Protein AF-A0A968MMG7-F1 (afdb_monomer_lite)

Structure (mmCIF, N/CA/C/O backbone):
data_AF-A0A968MMG7-F1
#
_entry.id   AF-A0A968MMG7-F1
#
loop_
_atom_site.group_PDB
_atom_site.id
_atom_site.type_symbol
_atom_site.label_atom_id
_atom_site.label_alt_id
_atom_site.label_comp_id
_atom_site.label_asym_id
_atom_site.label_entity_id
_atom_site.label_seq_id
_atom_site.pdbx_PDB_ins_code
_atom_site.Cartn_x
_atom_site.Cartn_y
_atom_site.Cartn_z
_atom_site.occupancy
_atom_site.B_iso_or_equiv
_atom_site.auth_seq_id
_atom_site.auth_comp_id
_atom_site.auth_asym_id
_atom_site.auth_atom_id
_atom_site.pdbx_PDB_model_num
ATOM 1 N N . MET A 1 1 ? -7.875 17.267 -58.855 1.00 44.41 1 MET A N 1
ATOM 2 C CA . MET A 1 1 ? -7.042 17.313 -57.634 1.00 44.41 1 MET A CA 1
ATOM 3 C C . MET A 1 1 ? -6.735 15.883 -57.225 1.00 44.41 1 MET A C 1
ATOM 5 O O . MET A 1 1 ? -7.630 15.192 -56.756 1.00 44.41 1 MET A O 1
ATOM 9 N N . SER A 1 2 ? -5.525 15.406 -57.528 1.00 48.69 2 SER A N 1
ATOM 10 C CA . SER A 1 2 ? -5.083 14.056 -57.161 1.00 48.69 2 SER A CA 1
ATOM 11 C C . SER A 1 2 ? -4.707 14.053 -55.681 1.00 48.69 2 SER A C 1
ATOM 13 O O . SER A 1 2 ? -3.804 14.780 -55.283 1.00 48.69 2 SER A O 1
ATOM 15 N N . TRP A 1 3 ? -5.419 13.270 -54.873 1.00 55.28 3 TRP A N 1
ATOM 16 C CA . TRP A 1 3 ? -5.132 13.070 -53.447 1.00 55.28 3 TRP A CA 1
ATOM 17 C C . TRP A 1 3 ? -4.006 12.058 -53.198 1.00 55.28 3 TRP A C 1
ATOM 19 O O . TRP A 1 3 ? -3.661 11.786 -52.051 1.00 55.28 3 TRP A O 1
ATOM 29 N N . MET A 1 4 ? -3.430 11.483 -54.256 1.00 55.94 4 MET A N 1
ATOM 30 C CA . MET A 1 4 ? -2.290 10.590 -54.121 1.00 55.94 4 MET A CA 1
ATOM 31 C C . MET A 1 4 ? -1.023 11.436 -54.087 1.00 55.94 4 MET A C 1
ATOM 33 O O . MET A 1 4 ? -0.525 11.874 -55.124 1.00 55.94 4 MET A O 1
ATOM 37 N N . GLY A 1 5 ? -0.526 11.688 -52.874 1.00 68.56 5 GLY A N 1
ATOM 38 C CA . GLY A 1 5 ? 0.864 12.083 -52.677 1.00 68.56 5 GLY A CA 1
ATOM 39 C C . GLY A 1 5 ? 1.826 11.054 -53.297 1.00 68.56 5 GLY A C 1
ATOM 40 O O . GLY A 1 5 ? 1.388 9.986 -53.737 1.00 68.56 5 GLY A O 1
ATOM 41 N N . PRO A 1 6 ? 3.131 11.363 -53.358 1.00 78.38 6 PRO A N 1
ATOM 42 C CA . PRO A 1 6 ? 4.126 10.436 -53.891 1.00 78.38 6 PRO A CA 1
ATOM 43 C C . PRO A 1 6 ? 3.987 9.063 -53.224 1.00 78.38 6 PRO A C 1
ATOM 45 O O . PRO A 1 6 ? 3.779 8.974 -52.012 1.00 78.38 6 PRO A O 1
ATOM 48 N N . THR A 1 7 ? 4.067 7.995 -54.023 1.00 80.00 7 THR A N 1
ATOM 49 C CA . THR A 1 7 ? 4.029 6.622 -53.510 1.00 80.00 7 THR A CA 1
ATOM 50 C C . THR A 1 7 ? 5.137 6.460 -52.474 1.00 80.00 7 THR A C 1
ATOM 52 O O . THR A 1 7 ? 6.298 6.692 -52.826 1.00 80.00 7 THR A O 1
ATOM 55 N N . PRO A 1 8 ? 4.806 6.098 -51.221 1.00 79.50 8 PRO A N 1
ATOM 56 C CA . PRO A 1 8 ? 5.801 6.013 -50.170 1.00 79.50 8 PRO A CA 1
ATOM 57 C C . PRO A 1 8 ? 6.814 4.932 -50.522 1.00 79.50 8 PRO A C 1
ATOM 59 O O . PRO A 1 8 ? 6.481 3.901 -51.116 1.00 79.50 8 PRO A O 1
ATOM 62 N N . SER A 1 9 ? 8.066 5.183 -50.171 1.00 88.19 9 SER A N 1
ATOM 63 C CA . SER A 1 9 ? 9.132 4.206 -50.351 1.00 88.19 9 SER A CA 1
ATOM 64 C C . SER A 1 9 ? 8.869 2.957 -49.499 1.00 88.19 9 SER A C 1
ATOM 66 O O . SER A 1 9 ? 8.194 3.014 -48.470 1.00 88.19 9 SER A O 1
ATOM 68 N N . LEU A 1 10 ? 9.443 1.817 -49.894 1.00 85.00 10 LEU A N 1
ATOM 69 C CA . LEU A 1 10 ? 9.350 0.564 -49.126 1.00 85.00 10 LEU A CA 1
ATOM 70 C C . LEU A 1 10 ? 9.770 0.743 -47.655 1.00 85.00 10 LEU A C 1
ATOM 72 O O . LEU A 1 10 ? 9.131 0.198 -46.760 1.00 85.00 10 LEU A O 1
ATOM 76 N N . VAL A 1 11 ? 10.786 1.573 -47.404 1.00 87.94 11 VAL A N 1
ATOM 77 C CA . VAL A 1 11 ? 11.291 1.888 -46.057 1.00 87.94 11 VAL A CA 1
ATOM 78 C C . VAL A 1 11 ? 10.270 2.685 -45.237 1.00 87.94 11 VAL A C 1
ATOM 80 O O . VAL A 1 11 ? 10.120 2.466 -44.035 1.00 87.94 11 VAL A O 1
ATOM 83 N N . GLU A 1 12 ? 9.543 3.612 -45.862 1.00 85.44 12 GLU A N 1
ATOM 84 C CA . GLU A 1 12 ? 8.481 4.372 -45.192 1.00 85.44 12 GLU A CA 1
ATOM 85 C C . GLU A 1 12 ? 7.274 3.491 -44.880 1.00 85.44 12 GLU A C 1
ATOM 87 O O . GLU A 1 12 ? 6.728 3.574 -43.780 1.00 85.44 12 GLU A O 1
ATOM 92 N N . MET A 1 13 ? 6.901 2.600 -45.803 1.00 85.50 13 MET A N 1
ATOM 93 C CA . MET A 1 13 ? 5.832 1.630 -45.571 1.00 85.50 13 MET A CA 1
ATOM 94 C C . MET A 1 13 ? 6.162 0.692 -44.402 1.00 85.50 13 MET A C 1
ATOM 96 O O . MET A 1 13 ? 5.312 0.474 -43.540 1.00 85.50 13 MET A O 1
ATOM 100 N N . GLU A 1 14 ? 7.394 0.182 -44.320 1.00 89.00 14 GLU A N 1
ATOM 101 C CA . GLU A 1 14 ? 7.841 -0.678 -43.216 1.00 89.00 14 GLU A CA 1
ATOM 102 C C . GLU A 1 14 ? 7.761 0.045 -41.863 1.00 89.00 14 GLU A C 1
ATOM 104 O O . GLU A 1 14 ? 7.202 -0.480 -40.895 1.00 89.00 14 GLU A O 1
ATOM 109 N N . ARG A 1 15 ? 8.218 1.303 -41.808 1.00 89.25 15 ARG A N 1
ATOM 110 C CA . ARG A 1 15 ? 8.092 2.146 -40.608 1.00 89.25 15 ARG A CA 1
ATOM 111 C C . A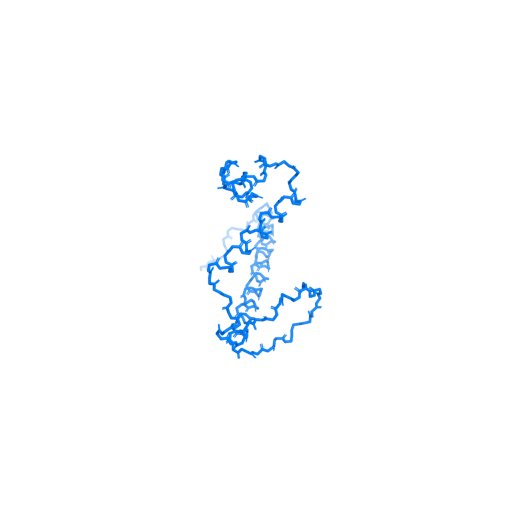RG A 1 15 ? 6.638 2.373 -40.207 1.00 89.25 15 ARG A C 1
ATOM 113 O O . ARG A 1 15 ? 6.320 2.335 -39.019 1.00 89.25 15 ARG A O 1
ATOM 120 N N . TRP A 1 16 ? 5.744 2.603 -41.166 1.00 89.44 16 TRP A N 1
ATOM 121 C CA . TRP A 1 16 ? 4.319 2.786 -40.879 1.00 89.44 16 TRP A CA 1
ATOM 122 C C . TRP A 1 16 ? 3.672 1.515 -40.336 1.00 89.44 16 TRP A C 1
ATOM 124 O O . TRP A 1 16 ? 2.863 1.598 -39.413 1.00 89.44 16 TRP A O 1
ATOM 134 N N . VAL A 1 17 ? 4.041 0.341 -40.852 1.00 89.94 17 VAL A N 1
ATOM 135 C CA . VAL A 1 17 ? 3.538 -0.945 -40.345 1.00 89.94 17 VAL A CA 1
ATOM 136 C C . VAL A 1 17 ? 3.945 -1.154 -38.885 1.00 89.94 17 VAL A C 1
ATOM 138 O O . VAL A 1 17 ? 3.091 -1.499 -38.064 1.00 89.94 17 VAL A O 1
ATOM 141 N N . LEU A 1 18 ? 5.207 -0.877 -38.541 1.00 90.88 18 LEU A N 1
ATOM 142 C CA . LEU A 1 18 ? 5.695 -0.961 -37.160 1.00 90.88 18 LEU A CA 1
ATOM 143 C C . LEU A 1 18 ? 4.958 0.021 -36.238 1.00 90.88 18 LEU A C 1
ATOM 145 O O . LEU A 1 18 ? 4.425 -0.383 -35.205 1.00 90.88 18 LEU A O 1
ATOM 149 N N . LEU A 1 19 ? 4.819 1.282 -36.658 1.00 90.62 19 LEU A N 1
ATOM 150 C CA . LEU A 1 19 ? 4.105 2.304 -35.890 1.00 90.62 19 LEU A CA 1
ATOM 151 C C . LEU A 1 19 ? 2.633 1.925 -35.652 1.00 90.62 19 LEU A C 1
ATOM 153 O O . LEU A 1 19 ? 2.088 2.131 -34.568 1.00 90.62 19 LEU A O 1
ATOM 157 N N . VAL A 1 20 ? 1.963 1.349 -36.653 1.00 89.81 20 VAL A N 1
ATOM 158 C CA . VAL A 1 20 ? 0.573 0.886 -36.521 1.00 89.81 20 VAL A CA 1
ATOM 159 C C . VAL A 1 20 ? 0.469 -0.284 -35.541 1.00 89.81 20 VAL A C 1
ATOM 161 O O . VAL A 1 20 ? -0.503 -0.344 -34.782 1.00 89.81 20 VAL A O 1
ATOM 164 N N . ALA A 1 21 ? 1.442 -1.197 -35.523 1.00 87.88 21 ALA A N 1
ATOM 165 C CA . ALA A 1 21 ? 1.481 -2.294 -34.559 1.00 87.88 21 ALA A CA 1
ATOM 166 C C . ALA A 1 21 ? 1.645 -1.774 -33.120 1.00 87.88 21 ALA A C 1
ATOM 168 O O . ALA A 1 21 ? 0.867 -2.152 -32.240 1.00 87.88 21 ALA A O 1
ATOM 169 N N . GLU A 1 22 ? 2.567 -0.836 -32.900 1.00 89.00 22 GLU A N 1
ATOM 170 C CA . GLU A 1 22 ? 2.773 -0.181 -31.602 1.00 89.00 22 GLU A CA 1
ATOM 171 C C . GLU A 1 22 ? 1.525 0.582 -31.141 1.00 89.00 22 GLU A C 1
ATOM 173 O O . GLU A 1 22 ? 1.069 0.435 -30.004 1.00 89.00 22 GLU A O 1
ATOM 178 N N . LEU A 1 23 ? 0.899 1.350 -32.038 1.00 87.81 23 LEU A N 1
ATOM 179 C CA . LEU A 1 23 ? -0.333 2.077 -31.732 1.00 87.81 23 LEU A CA 1
ATOM 180 C C . LEU A 1 23 ? -1.487 1.136 -31.380 1.00 87.81 23 LEU A C 1
ATOM 182 O O . LEU A 1 23 ? -2.273 1.446 -30.480 1.00 87.81 23 LEU A O 1
ATOM 186 N N . LYS A 1 24 ? -1.605 -0.011 -32.057 1.00 87.19 24 LYS A N 1
ATOM 187 C CA . LYS A 1 24 ? -2.605 -1.034 -31.718 1.00 87.19 24 LYS A CA 1
ATOM 188 C C . LYS A 1 24 ? -2.355 -1.617 -30.330 1.00 87.19 24 LYS A C 1
ATOM 190 O O . LYS A 1 24 ? -3.307 -1.705 -29.557 1.00 87.19 24 LYS A O 1
ATOM 195 N N . ALA A 1 25 ? -1.107 -1.938 -29.990 1.00 83.69 25 ALA A N 1
ATOM 196 C CA . ALA A 1 25 ? -0.749 -2.429 -28.660 1.00 83.69 25 ALA A CA 1
ATOM 197 C C . ALA A 1 25 ? -1.080 -1.396 -27.568 1.00 83.69 25 ALA A C 1
ATOM 199 O O . ALA A 1 25 ? -1.778 -1.706 -26.601 1.00 83.69 25 ALA A O 1
ATOM 200 N N . CYS A 1 26 ? -0.696 -0.132 -27.765 1.00 83.75 26 CYS A N 1
ATOM 201 C CA . CYS A 1 26 ? -1.008 0.960 -26.840 1.00 83.75 26 CYS A CA 1
ATOM 202 C C . CYS A 1 26 ? -2.520 1.168 -26.652 1.00 83.75 26 CYS A C 1
ATOM 204 O O . CYS A 1 26 ? -2.990 1.361 -25.529 1.00 83.75 26 CYS A O 1
ATOM 206 N N . ARG A 1 27 ? -3.305 1.113 -27.737 1.00 85.94 27 ARG A N 1
ATOM 207 C CA . ARG A 1 27 ? -4.773 1.225 -27.671 1.00 85.94 27 ARG A CA 1
ATOM 208 C C . ARG A 1 27 ? -5.401 0.048 -26.938 1.00 85.94 27 ARG A C 1
ATOM 210 O O . ARG A 1 27 ? -6.320 0.260 -26.152 1.00 85.94 27 ARG A O 1
ATOM 217 N N . TYR A 1 28 ? -4.900 -1.162 -27.168 1.00 86.88 28 TYR A N 1
ATOM 218 C CA . TYR A 1 28 ? -5.366 -2.358 -26.478 1.00 86.88 28 TYR A CA 1
ATOM 219 C C . TYR A 1 28 ? -5.128 -2.262 -24.965 1.00 86.88 28 TYR A C 1
ATOM 221 O O . TYR A 1 28 ? -6.070 -2.417 -24.189 1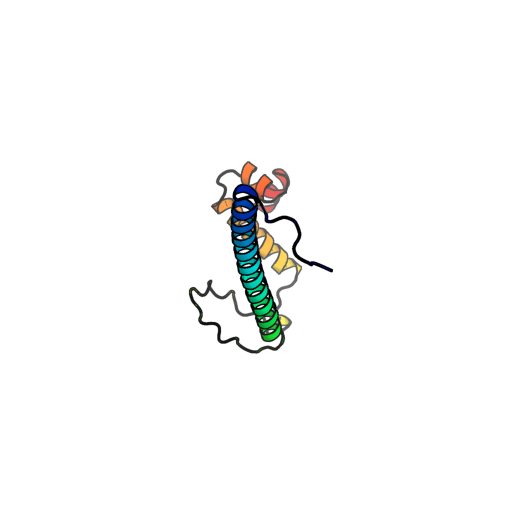.00 86.88 28 TYR A O 1
ATOM 229 N N . HIS A 1 29 ? -3.916 -1.896 -24.540 1.00 79.06 29 HIS A N 1
ATOM 230 C CA . HIS A 1 29 ? -3.613 -1.697 -23.120 1.00 79.06 29 HIS A CA 1
ATOM 231 C C . HIS A 1 29 ? -4.454 -0.582 -22.497 1.00 79.06 29 HIS A C 1
ATOM 233 O O . HIS A 1 29 ? -5.011 -0.764 -21.415 1.00 79.06 29 HIS A O 1
ATOM 239 N N . ARG A 1 30 ? -4.623 0.552 -23.190 1.00 84.62 30 ARG A N 1
ATOM 240 C CA . ARG A 1 30 ? -5.502 1.630 -22.716 1.00 84.62 30 ARG A CA 1
ATOM 241 C C . ARG A 1 30 ? -6.937 1.141 -22.523 1.00 84.62 30 ARG A C 1
ATOM 243 O O . ARG A 1 30 ? -7.529 1.410 -21.486 1.00 84.62 30 ARG A O 1
ATOM 250 N N . HIS A 1 31 ? -7.462 0.369 -23.471 1.00 85.75 31 HIS A N 1
ATOM 251 C CA . HIS A 1 31 ? -8.801 -0.198 -23.363 1.00 85.75 31 HIS A CA 1
ATOM 252 C C . HIS A 1 31 ? -8.945 -1.127 -22.148 1.00 85.75 31 HIS A C 1
ATOM 254 O O . HIS A 1 31 ? -9.928 -1.025 -21.417 1.00 85.75 31 HIS A O 1
ATOM 260 N N . GLN A 1 32 ? -7.952 -1.980 -21.878 1.00 85.00 32 GLN A N 1
ATOM 261 C CA . GLN A 1 32 ? -7.936 -2.823 -20.676 1.00 85.00 32 GLN A CA 1
ATOM 262 C C . GLN A 1 32 ? -7.913 -1.991 -19.384 1.00 85.00 32 GLN A C 1
ATOM 264 O O . GLN A 1 32 ? -8.666 -2.276 -18.450 1.00 85.00 32 GLN A O 1
ATOM 269 N N . HIS A 1 33 ? -7.101 -0.930 -19.336 1.00 81.69 33 HIS A N 1
ATOM 270 C CA . HIS A 1 33 ? -7.066 -0.009 -18.199 1.00 81.69 33 HIS A CA 1
ATOM 271 C C . HIS A 1 33 ? -8.409 0.700 -17.983 1.00 81.69 33 HIS A C 1
ATOM 273 O O . HIS A 1 33 ? -8.875 0.789 -16.846 1.00 81.69 33 HIS A O 1
ATOM 279 N N . ASP A 1 34 ? -9.067 1.150 -19.052 1.00 84.88 34 ASP A N 1
ATOM 280 C CA . ASP A 1 34 ? -10.370 1.816 -18.973 1.00 84.88 34 ASP A CA 1
ATOM 281 C C . ASP A 1 34 ? -11.472 0.867 -18.480 1.00 84.88 34 ASP A C 1
ATOM 283 O O . ASP A 1 34 ? -12.318 1.259 -17.665 1.00 84.88 34 ASP A O 1
ATOM 287 N N . GLN A 1 35 ? -11.443 -0.398 -18.913 1.00 84.94 35 GLN A N 1
ATOM 288 C CA . GLN A 1 35 ? -12.345 -1.437 -18.414 1.00 84.94 35 GLN A CA 1
ATOM 289 C C . GLN A 1 35 ? -12.132 -1.688 -16.917 1.00 84.94 35 GLN A C 1
ATOM 291 O O . GLN A 1 35 ? -13.099 -1.659 -16.151 1.00 84.94 35 GLN A O 1
ATOM 296 N N . ALA A 1 36 ? -10.881 -1.853 -16.478 1.00 78.12 36 ALA A N 1
ATOM 297 C CA . ALA A 1 36 ? -10.546 -2.045 -15.067 1.00 78.12 36 ALA A CA 1
ATOM 298 C C . ALA A 1 36 ? -10.956 -0.834 -14.210 1.00 78.12 36 ALA A C 1
ATOM 300 O O . ALA A 1 36 ? -11.594 -0.988 -13.168 1.00 78.12 36 ALA A O 1
ATOM 301 N N . ALA A 1 37 ? -10.681 0.387 -14.674 1.00 78.19 37 ALA A N 1
ATOM 302 C CA . ALA A 1 37 ? -11.075 1.616 -13.986 1.00 78.19 37 ALA A CA 1
ATOM 303 C C . ALA A 1 37 ? -12.601 1.772 -13.892 1.00 78.19 37 ALA A C 1
ATOM 305 O O . ALA A 1 37 ? -13.120 2.302 -12.905 1.00 78.19 37 ALA A O 1
ATOM 306 N N . THR A 1 38 ? -13.335 1.326 -14.912 1.00 84.00 38 THR A N 1
ATOM 307 C CA . THR A 1 38 ? -14.804 1.321 -14.908 1.00 84.00 38 THR A CA 1
ATOM 308 C C . THR A 1 38 ? -15.349 0.273 -13.941 1.00 84.00 38 THR A C 1
ATOM 310 O O . THR A 1 38 ? -16.255 0.578 -13.164 1.00 84.00 38 THR A O 1
ATOM 313 N N . ALA A 1 39 ? -14.773 -0.931 -13.931 1.00 80.38 39 ALA A N 1
ATOM 314 C CA . ALA A 1 39 ? -15.130 -1.989 -12.991 1.00 80.38 39 ALA A CA 1
ATOM 315 C C . ALA A 1 39 ? -14.896 -1.552 -11.537 1.00 80.38 39 ALA A C 1
ATOM 317 O O . ALA A 1 39 ? -15.796 -1.683 -10.712 1.00 80.38 39 ALA A O 1
ATOM 318 N N . LEU A 1 40 ? -13.752 -0.927 -11.239 1.00 80.25 40 LEU A N 1
ATOM 319 C CA . LEU A 1 40 ? -13.445 -0.389 -9.910 1.00 80.25 40 LEU A CA 1
ATOM 320 C C . LEU A 1 40 ? -14.420 0.712 -9.482 1.00 80.25 40 LEU A C 1
ATOM 322 O O . LEU A 1 40 ? -14.870 0.722 -8.338 1.00 80.25 40 LEU A O 1
ATOM 326 N N . ARG A 1 41 ? -14.798 1.623 -10.390 1.00 79.06 41 ARG A N 1
ATOM 327 C CA . ARG A 1 41 ? -15.811 2.656 -10.104 1.00 79.06 41 ARG A CA 1
ATOM 328 C C . ARG A 1 41 ? -17.175 2.046 -9.783 1.00 79.06 41 ARG A C 1
ATOM 330 O O . ARG A 1 41 ? -17.811 2.468 -8.820 1.00 79.06 41 ARG A O 1
ATOM 337 N N . ARG A 1 42 ? -17.606 1.036 -10.546 1.00 75.88 42 ARG A N 1
ATOM 338 C CA . ARG A 1 42 ? -18.859 0.305 -10.288 1.00 75.88 42 ARG A CA 1
ATOM 339 C C . ARG A 1 42 ? -18.809 -0.446 -8.961 1.00 75.88 42 ARG A C 1
ATOM 341 O O . ARG A 1 42 ? -19.743 -0.331 -8.175 1.00 75.88 42 ARG A O 1
ATOM 348 N N . ALA A 1 43 ? -17.705 -1.139 -8.689 1.00 72.94 43 ALA A N 1
ATOM 349 C CA . ALA A 1 43 ? -17.516 -1.880 -7.451 1.00 72.94 43 ALA A CA 1
ATOM 350 C C . ALA A 1 43 ? -17.549 -0.953 -6.229 1.00 72.94 43 ALA A C 1
ATOM 352 O O . ALA A 1 43 ? -18.291 -1.182 -5.278 1.00 72.94 43 ALA A O 1
ATOM 353 N N . ARG A 1 44 ? -16.825 0.170 -6.301 1.00 74.38 44 ARG A N 1
ATOM 354 C CA . ARG A 1 44 ? -16.872 1.220 -5.281 1.00 74.38 44 ARG A CA 1
ATOM 355 C C . ARG A 1 44 ? -18.306 1.681 -5.034 1.00 74.38 44 ARG A C 1
ATOM 357 O O . ARG A 1 44 ? -18.714 1.785 -3.885 1.00 74.38 44 ARG A O 1
ATOM 364 N N . MET A 1 45 ? -19.076 1.944 -6.089 1.00 73.25 45 MET A N 1
ATOM 365 C CA . MET A 1 45 ? -20.440 2.446 -5.928 1.00 73.25 45 MET A CA 1
ATOM 366 C C . MET A 1 45 ? -21.404 1.427 -5.328 1.00 73.25 45 MET A C 1
ATOM 368 O O . MET A 1 45 ? -22.220 1.809 -4.495 1.00 73.25 45 MET A O 1
ATOM 372 N N . ALA A 1 46 ? -21.278 0.149 -5.678 1.00 68.94 46 ALA A N 1
ATOM 373 C CA . ALA A 1 46 ? -22.092 -0.903 -5.078 1.00 68.94 46 ALA A CA 1
ATOM 374 C C . ALA A 1 46 ? -21.788 -1.097 -3.583 1.00 68.94 46 ALA A C 1
ATOM 376 O O . ALA A 1 46 ? -22.724 -1.212 -2.793 1.00 68.94 46 ALA A O 1
ATOM 377 N N . LEU A 1 47 ? -20.513 -1.009 -3.181 1.00 71.38 47 LEU A N 1
ATOM 378 C CA . LEU A 1 47 ? -20.115 -1.039 -1.768 1.00 71.38 47 LEU A CA 1
ATOM 379 C C . LEU A 1 47 ? -20.740 0.114 -0.967 1.00 71.38 47 LEU A C 1
ATOM 381 O O . LEU A 1 47 ? -21.253 -0.112 0.124 1.00 71.38 47 LEU A O 1
ATOM 385 N N . PHE A 1 48 ? -20.766 1.336 -1.516 1.00 70.88 48 PHE A N 1
ATOM 386 C CA . PHE A 1 48 ? -21.423 2.481 -0.863 1.00 70.88 48 PHE A CA 1
ATOM 387 C C . PHE A 1 48 ? -22.954 2.367 -0.811 1.00 70.88 48 PHE A C 1
ATOM 389 O O . PHE A 1 48 ? -23.578 2.987 0.043 1.00 70.88 48 PHE A O 1
ATOM 396 N N . GLN A 1 49 ? -23.562 1.595 -1.712 1.00 73.38 49 GLN A N 1
ATOM 397 C CA . GLN A 1 49 ? -25.012 1.375 -1.768 1.00 73.38 49 GLN A CA 1
ATOM 398 C C . GLN A 1 49 ? -25.464 0.116 -1.006 1.00 73.38 49 GLN A C 1
ATOM 400 O O . GLN A 1 49 ? -26.644 -0.222 -1.060 1.00 73.38 49 GLN A O 1
ATOM 405 N N . GLY A 1 50 ? -24.552 -0.590 -0.324 1.00 57.41 50 GLY A N 1
ATOM 406 C CA . GLY A 1 50 ? -24.866 -1.812 0.423 1.00 57.41 50 GLY A CA 1
ATOM 407 C C . GLY A 1 50 ? -25.267 -3.005 -0.454 1.00 57.41 50 GLY A C 1
ATOM 408 O O . GLY A 1 50 ? -25.914 -3.925 0.037 1.00 57.41 50 GLY A O 1
ATOM 409 N N . LYS A 1 51 ? -24.919 -2.997 -1.748 1.00 58.28 51 LYS A N 1
ATOM 410 C CA . LYS A 1 51 ? -25.182 -4.118 -2.660 1.00 58.28 51 LYS A CA 1
ATOM 411 C C . LYS A 1 51 ? -23.961 -5.029 -2.721 1.00 58.28 51 LYS A C 1
ATOM 413 O O . LYS A 1 51 ? -22.877 -4.578 -3.093 1.00 58.28 51 LYS A O 1
ATOM 418 N N . GLU A 1 52 ? -24.147 -6.304 -2.390 1.00 53.72 52 GLU A N 1
ATOM 419 C CA . GLU A 1 52 ? -23.135 -7.333 -2.632 1.00 53.72 52 GLU A CA 1
ATOM 420 C C . GLU A 1 52 ? -22.873 -7.430 -4.141 1.00 53.72 52 GLU A C 1
ATOM 422 O O . GLU A 1 52 ? -23.796 -7.517 -4.951 1.00 53.72 52 GLU A O 1
ATOM 427 N N . LEU A 1 53 ? -21.605 -7.328 -4.536 1.00 55.41 53 LEU A N 1
ATOM 428 C CA . LEU A 1 53 ? -21.201 -7.541 -5.920 1.00 55.41 53 L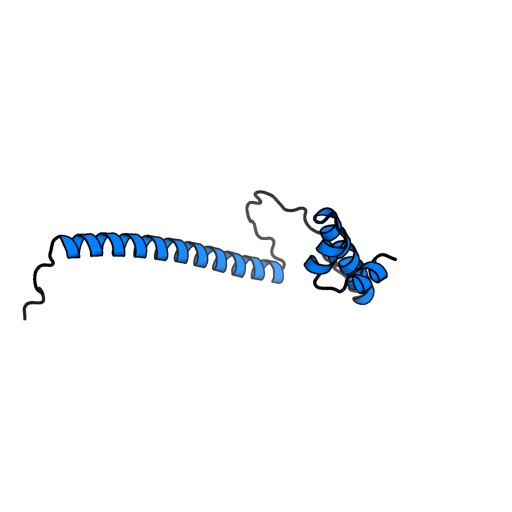EU A CA 1
ATOM 429 C C . LEU A 1 53 ? -20.933 -9.031 -6.116 1.00 55.41 53 LEU A C 1
ATOM 431 O O . LEU A 1 53 ? -20.024 -9.565 -5.479 1.00 55.41 53 LEU A O 1
ATOM 435 N N . ASP A 1 54 ? -21.640 -9.656 -7.056 1.00 54.66 54 ASP A N 1
ATOM 436 C CA . ASP A 1 54 ? -21.302 -10.971 -7.613 1.00 54.66 54 ASP A CA 1
ATOM 437 C C . ASP A 1 54 ? -20.005 -10.881 -8.438 1.00 54.66 54 ASP A C 1
ATOM 439 O O . ASP A 1 54 ? -20.002 -10.922 -9.670 1.00 54.66 54 ASP A O 1
ATOM 443 N N . VAL A 1 55 ? -18.866 -10.696 -7.768 1.00 55.78 55 VAL A N 1
ATOM 444 C CA . VAL A 1 55 ? -17.550 -10.880 -8.387 1.00 55.78 55 VAL A CA 1
ATOM 445 C C . VAL A 1 55 ? -17.111 -12.319 -8.112 1.00 55.78 55 VAL A C 1
ATOM 447 O O . 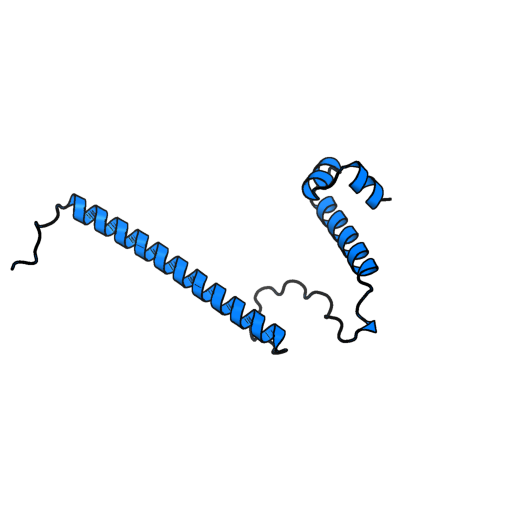VAL A 1 55 ? -16.983 -12.687 -6.938 1.00 55.78 55 VAL A O 1
ATOM 450 N N . PRO A 1 56 ? -16.836 -13.143 -9.145 1.00 46.94 56 PRO A N 1
ATOM 451 C CA . PRO A 1 56 ? -16.309 -14.486 -8.943 1.00 46.94 56 PRO A CA 1
ATOM 452 C C . PRO A 1 56 ? -14.985 -14.372 -8.189 1.00 46.94 56 PRO A C 1
ATOM 454 O O . PRO A 1 56 ? -14.004 -13.792 -8.657 1.00 46.94 56 PRO A O 1
ATOM 457 N N . THR A 1 57 ? -15.003 -14.851 -6.951 1.00 52.31 57 THR A N 1
ATOM 458 C CA . THR A 1 57 ? -13.971 -14.583 -5.957 1.00 52.31 57 THR A CA 1
ATOM 459 C C . THR A 1 57 ? -12.803 -15.549 -6.152 1.00 52.31 57 THR A C 1
ATOM 461 O O . THR A 1 57 ? -12.647 -16.517 -5.411 1.00 52.31 57 THR A O 1
ATOM 464 N N . HIS A 1 58 ? -11.961 -15.317 -7.158 1.00 51.38 58 HIS A N 1
ATOM 465 C CA . HIS A 1 58 ? -10.657 -15.975 -7.204 1.00 51.38 58 HIS A CA 1
ATOM 466 C C . HIS A 1 58 ? -9.750 -15.337 -6.148 1.00 51.38 58 HIS A C 1
ATOM 468 O O . HIS A 1 58 ? -9.235 -14.240 -6.334 1.00 51.38 58 HIS A O 1
ATOM 474 N N . GLY A 1 59 ? -9.596 -16.031 -5.018 1.00 48.84 59 GLY A N 1
ATOM 475 C CA . GLY A 1 59 ? -8.668 -15.650 -3.955 1.00 48.84 59 GLY A CA 1
ATOM 476 C C . GLY A 1 59 ? -9.184 -14.504 -3.093 1.00 48.84 59 GLY A C 1
ATOM 477 O O . GLY A 1 59 ? -8.643 -13.402 -3.121 1.00 48.84 59 GLY A O 1
ATOM 478 N N . ARG A 1 60 ? -10.228 -14.765 -2.296 1.00 47.81 60 ARG A N 1
ATOM 479 C CA . ARG A 1 60 ? -10.659 -13.854 -1.228 1.00 47.81 60 ARG A CA 1
ATOM 480 C C . ARG A 1 60 ? -9.467 -13.641 -0.290 1.00 47.81 60 ARG A C 1
ATOM 482 O O . ARG A 1 60 ? -9.130 -14.537 0.481 1.00 47.81 60 ARG A O 1
ATOM 489 N N . ALA A 1 61 ? -8.827 -12.473 -0.352 1.00 54.59 61 ALA A N 1
ATOM 490 C CA . ALA A 1 61 ? -7.985 -12.014 0.748 1.00 54.59 61 ALA A CA 1
ATOM 491 C C . ALA A 1 61 ? -8.827 -12.116 2.033 1.00 54.59 61 ALA A C 1
ATOM 493 O O . ALA A 1 61 ? -10.025 -11.814 1.957 1.00 54.59 61 ALA A O 1
ATOM 494 N N . PRO A 1 62 ? -8.270 -12.595 3.164 1.00 56.16 62 PRO A N 1
ATOM 495 C CA . PRO A 1 62 ? -9.044 -12.835 4.377 1.00 56.16 62 PRO A CA 1
ATOM 496 C C . PRO A 1 62 ? -9.866 -11.585 4.665 1.00 56.16 62 PRO A C 1
ATOM 498 O O . PRO A 1 62 ? -9.308 -10.499 4.829 1.00 56.16 62 PRO A O 1
ATOM 501 N N . SER A 1 63 ? -11.194 -11.729 4.595 1.00 59.84 63 SER A N 1
ATOM 502 C CA . SER A 1 63 ? -12.103 -10.615 4.813 1.00 59.84 63 SER A CA 1
ATOM 503 C C . SER A 1 63 ? -11.743 -10.031 6.164 1.00 59.84 63 SER A C 1
ATOM 505 O O . SER A 1 63 ? -11.747 -10.761 7.160 1.00 59.84 63 SER A O 1
ATOM 507 N N . GLY A 1 64 ? -11.381 -8.748 6.176 1.00 57.41 64 GLY A N 1
ATOM 508 C CA . GLY A 1 64 ? -11.138 -8.034 7.416 1.00 57.41 64 GLY A CA 1
ATOM 509 C C . GLY A 1 64 ? -12.323 -8.206 8.372 1.00 57.41 64 GLY A C 1
ATOM 510 O O . GLY A 1 64 ? -13.416 -8.590 7.938 1.00 57.41 64 GLY A O 1
ATOM 511 N N . PRO A 1 65 ? -12.113 -7.956 9.673 1.00 61.06 65 PRO A N 1
ATOM 512 C CA . PRO A 1 65 ? -13.193 -8.025 10.645 1.00 61.06 65 PRO A CA 1
ATOM 513 C C . PRO A 1 65 ? -14.410 -7.229 10.141 1.00 61.06 65 PRO A C 1
ATOM 515 O O . PRO A 1 65 ? -14.226 -6.204 9.473 1.00 61.06 65 PRO A O 1
ATOM 518 N N . PRO A 1 66 ? -15.637 -7.717 10.401 1.00 65.94 66 PRO A N 1
ATOM 519 C CA . PRO A 1 66 ? -16.851 -7.063 9.930 1.00 65.94 66 PRO A CA 1
ATOM 520 C C . PRO A 1 66 ? -16.850 -5.594 10.353 1.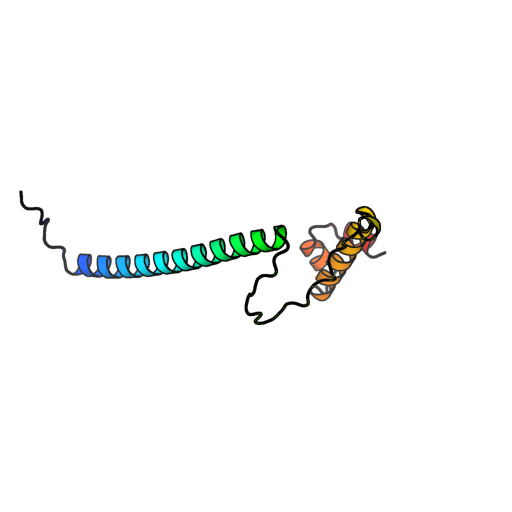00 65.94 66 PRO A C 1
ATOM 522 O O . PRO A 1 66 ? -16.435 -5.257 11.464 1.00 65.94 66 PRO A O 1
ATOM 525 N N . LEU A 1 67 ? -17.280 -4.720 9.440 1.00 61.03 67 LEU A N 1
ATOM 526 C CA . LEU A 1 67 ? -17.371 -3.293 9.725 1.00 61.03 67 LEU A CA 1
ATOM 527 C C . LEU A 1 67 ? -18.366 -3.073 10.877 1.00 61.03 67 LEU A C 1
ATOM 529 O O . LEU A 1 67 ? -19.432 -3.693 10.862 1.00 61.03 67 LEU A O 1
ATOM 533 N N . PRO A 1 68 ? -18.045 -2.205 11.853 1.00 66.44 68 PRO A N 1
ATOM 534 C CA . PRO A 1 68 ? -18.961 -1.892 12.939 1.00 66.44 68 PRO A CA 1
ATOM 535 C C . PRO A 1 68 ? -20.254 -1.294 12.376 1.00 66.44 68 PRO A C 1
ATOM 537 O O . PRO A 1 68 ? -20.232 -0.412 11.515 1.00 66.44 68 PRO A O 1
ATOM 540 N N . THR A 1 69 ? -21.383 -1.801 12.860 1.00 66.38 69 THR A N 1
ATOM 541 C CA . THR A 1 69 ? -22.736 -1.393 12.451 1.00 66.38 69 THR A CA 1
ATOM 542 C C . THR A 1 69 ? -23.353 -0.384 13.415 1.00 66.38 69 THR A C 1
ATOM 544 O O . THR A 1 69 ? -24.363 0.242 13.089 1.00 66.38 69 THR A O 1
ATOM 547 N N . ARG A 1 70 ? -22.739 -0.202 14.591 1.00 62.75 70 ARG A N 1
ATOM 548 C CA . ARG A 1 70 ? -23.190 0.711 15.648 1.00 62.75 70 ARG A CA 1
ATOM 549 C C . ARG A 1 70 ? -22.069 1.644 16.092 1.00 62.75 70 ARG A C 1
ATOM 551 O O . ARG A 1 70 ? -20.900 1.276 16.046 1.00 62.75 70 ARG A O 1
ATOM 558 N N . ILE A 1 71 ? -22.416 2.847 16.548 1.00 63.12 71 ILE A N 1
ATOM 559 C CA . ILE A 1 71 ? -21.433 3.859 16.977 1.00 63.12 71 ILE A CA 1
ATOM 560 C C . ILE A 1 71 ? -20.658 3.372 18.209 1.00 63.12 71 ILE A C 1
ATOM 562 O O . ILE A 1 71 ? -19.471 3.648 18.330 1.00 63.12 71 ILE A O 1
ATOM 566 N N . GLU A 1 72 ? -21.290 2.588 19.080 1.00 70.44 72 GLU A N 1
ATOM 567 C CA . GLU A 1 72 ? -20.656 2.001 20.265 1.00 70.44 72 GLU A CA 1
ATOM 568 C C . GLU A 1 72 ? -19.645 0.893 19.915 1.00 70.44 72 GLU A C 1
ATOM 570 O O . GLU A 1 72 ? -18.770 0.578 20.718 1.00 70.44 72 GLU A O 1
ATOM 575 N N . GLU A 1 73 ? -19.744 0.312 18.712 1.00 64.31 73 GLU A N 1
ATOM 576 C CA . GLU A 1 73 ? -18.777 -0.651 18.161 1.00 64.31 73 GLU A CA 1
ATOM 577 C C . GLU A 1 73 ? -17.585 0.056 17.494 1.00 64.31 73 GLU A C 1
ATOM 579 O O . GLU A 1 73 ? -16.551 -0.567 17.236 1.00 64.31 73 GLU A O 1
ATOM 584 N N . VAL A 1 74 ? -17.714 1.358 17.208 1.00 65.88 74 VAL A N 1
ATOM 585 C CA . VAL A 1 74 ? -16.628 2.173 16.669 1.00 65.88 74 VAL A CA 1
ATOM 586 C C . VAL A 1 74 ? -15.682 2.504 17.812 1.00 65.88 74 VAL A C 1
ATOM 588 O O . VAL A 1 74 ? -15.958 3.338 18.673 1.00 65.88 74 VAL A O 1
ATOM 591 N N . GLU A 1 75 ? -14.537 1.829 17.808 1.00 69.19 75 GLU A N 1
ATOM 592 C CA . GLU A 1 75 ? -13.441 2.139 18.712 1.00 69.19 75 GLU A CA 1
ATOM 593 C C . GLU A 1 75 ? -13.110 3.639 18.669 1.00 69.19 75 GLU A C 1
ATOM 595 O O . GLU A 1 75 ? -13.123 4.266 17.604 1.00 69.19 75 GLU A O 1
ATOM 600 N N . SER A 1 76 ? -12.781 4.216 19.829 1.00 80.69 76 SER A N 1
ATOM 601 C CA . SER A 1 76 ? -12.346 5.608 19.885 1.00 80.69 76 SER A CA 1
ATOM 602 C C . SER A 1 76 ? -11.200 5.827 18.888 1.00 80.69 76 SER A C 1
ATOM 604 O O . SER A 1 76 ? -10.272 5.020 18.792 1.00 80.69 76 SER A O 1
ATOM 606 N N . LEU A 1 77 ? -11.232 6.932 18.135 1.00 73.56 77 LEU A N 1
ATOM 607 C CA . LEU A 1 77 ? -10.205 7.214 17.120 1.00 73.56 77 LEU A CA 1
ATOM 608 C C . LEU A 1 77 ? -8.783 7.161 17.699 1.00 73.56 77 LEU A C 1
ATOM 610 O O . LEU A 1 77 ? -7.833 6.803 17.003 1.00 73.56 77 LEU A O 1
ATOM 614 N N . ARG A 1 78 ? -8.637 7.497 18.985 1.00 78.94 78 ARG A N 1
ATOM 615 C CA . ARG A 1 78 ? -7.372 7.429 19.715 1.00 78.94 78 ARG A CA 1
ATOM 616 C C . ARG A 1 78 ? -6.876 5.992 19.868 1.00 78.94 78 ARG A C 1
ATOM 618 O O . ARG A 1 78 ? -5.694 5.729 19.627 1.00 78.94 78 ARG A O 1
ATOM 625 N N . ASP A 1 79 ? -7.755 5.079 20.251 1.00 82.88 79 ASP A N 1
ATOM 626 C CA . ASP A 1 79 ? -7.388 3.689 20.510 1.00 82.88 79 ASP A CA 1
ATOM 627 C C . ASP A 1 79 ? -7.196 2.933 19.188 1.00 82.88 79 ASP A C 1
ATOM 629 O O . ASP A 1 79 ? -6.174 2.264 19.011 1.00 82.88 79 ASP A O 1
ATOM 633 N N . ALA A 1 80 ? -8.061 3.183 18.197 1.00 81.25 80 ALA A N 1
ATOM 634 C CA . ALA A 1 80 ? -7.936 2.634 16.847 1.00 81.25 80 ALA A CA 1
ATOM 635 C C . ALA A 1 80 ? -6.610 3.048 16.193 1.00 81.25 80 ALA A C 1
ATOM 637 O O . ALA A 1 80 ? -5.881 2.216 15.647 1.00 81.25 80 ALA A O 1
ATOM 638 N N . ARG A 1 81 ? -6.241 4.331 16.319 1.00 84.06 81 ARG A N 1
ATOM 639 C CA . ARG A 1 81 ? -4.937 4.835 15.873 1.00 84.06 81 ARG A CA 1
ATOM 640 C C . ARG A 1 81 ? -3.791 4.114 16.576 1.00 84.06 81 ARG A C 1
ATOM 642 O O . ARG A 1 81 ? -2.831 3.722 15.922 1.00 84.06 81 ARG A O 1
ATOM 649 N N . THR A 1 82 ? -3.882 3.926 17.889 1.00 85.69 82 THR A N 1
ATOM 650 C CA . THR A 1 82 ? -2.827 3.262 18.667 1.00 85.69 82 THR A CA 1
ATOM 651 C C . THR A 1 82 ? -2.659 1.798 18.249 1.00 85.69 82 THR A C 1
ATOM 653 O O . THR A 1 82 ? -1.530 1.329 18.088 1.00 85.69 82 THR A O 1
ATOM 656 N N . ARG A 1 83 ? -3.764 1.074 18.020 1.00 85.62 83 ARG A N 1
ATOM 657 C CA . ARG A 1 83 ? -3.731 -0.304 17.506 1.00 85.62 83 ARG A CA 1
ATOM 658 C C . ARG A 1 83 ? -3.129 -0.366 16.110 1.00 85.62 83 ARG A C 1
ATOM 660 O O . ARG A 1 83 ? -2.258 -1.200 15.873 1.00 85.62 83 ARG A O 1
ATOM 667 N N . PHE A 1 84 ? -3.554 0.526 15.216 1.00 87.12 84 PHE A N 1
ATOM 668 C CA . PHE A 1 84 ? -3.017 0.605 13.861 1.00 87.12 84 PHE A CA 1
ATOM 669 C C . PHE A 1 84 ? -1.511 0.882 13.869 1.00 87.12 84 PHE A C 1
ATOM 671 O O . PHE A 1 84 ? -0.757 0.149 13.237 1.00 87.12 84 PHE A O 1
ATOM 678 N N . GLU A 1 85 ? -1.056 1.886 14.625 1.00 88.94 85 GLU A N 1
ATOM 679 C CA . GLU A 1 85 ? 0.367 2.225 14.722 1.00 88.94 85 GLU A CA 1
ATOM 680 C C . GLU A 1 85 ? 1.196 1.031 15.221 1.00 88.94 85 GLU A C 1
ATOM 682 O O . GLU A 1 85 ? 2.242 0.728 14.649 1.00 88.94 85 GLU A O 1
ATOM 687 N N . ARG A 1 86 ? 0.714 0.301 16.235 1.00 88.31 86 ARG A N 1
ATOM 688 C CA . ARG A 1 86 ? 1.391 -0.903 16.746 1.00 88.31 86 ARG A CA 1
ATOM 689 C C . ARG A 1 86 ? 1.422 -2.038 15.728 1.00 88.31 86 ARG A C 1
ATOM 691 O O . ARG A 1 86 ? 2.480 -2.627 15.521 1.00 88.31 86 ARG A O 1
ATOM 698 N N . ALA A 1 87 ? 0.293 -2.334 15.087 1.00 88.50 87 ALA A N 1
ATOM 699 C CA . ALA A 1 87 ? 0.207 -3.379 14.069 1.00 88.50 87 ALA A CA 1
ATOM 700 C C . ALA A 1 87 ? 1.114 -3.068 12.870 1.00 88.50 87 ALA A C 1
ATOM 702 O O . ALA A 1 87 ? 1.805 -3.953 12.371 1.00 88.50 87 ALA A O 1
ATOM 703 N N . HIS A 1 88 ? 1.168 -1.802 12.455 1.00 89.81 88 HIS A N 1
ATOM 704 C CA . HIS A 1 88 ? 2.028 -1.350 11.369 1.00 89.81 88 HIS A CA 1
ATOM 705 C C . HIS A 1 88 ? 3.515 -1.480 11.722 1.00 89.81 88 HIS A C 1
ATOM 707 O O . HIS A 1 88 ? 4.279 -2.037 10.936 1.00 89.81 88 HIS A O 1
ATOM 713 N N . ILE A 1 89 ? 3.921 -1.059 12.927 1.00 90.00 89 ILE A N 1
ATOM 714 C CA . ILE A 1 89 ? 5.297 -1.247 13.414 1.00 90.00 89 ILE A CA 1
ATOM 715 C C . ILE A 1 89 ? 5.661 -2.737 13.446 1.00 90.00 89 ILE A C 1
ATOM 717 O O . ILE A 1 89 ? 6.725 -3.117 12.966 1.00 90.00 89 ILE A O 1
ATOM 721 N N . GLN A 1 90 ? 4.781 -3.593 13.971 1.00 89.94 90 GLN A N 1
ATOM 722 C CA . GLN A 1 90 ? 5.027 -5.035 14.032 1.00 89.94 90 GLN A CA 1
ATOM 723 C C . GLN A 1 90 ? 5.133 -5.679 12.648 1.00 89.94 90 GLN A C 1
ATOM 725 O O . GLN A 1 90 ? 5.971 -6.555 12.466 1.00 89.94 90 GLN A O 1
ATOM 730 N N . ALA A 1 91 ? 4.312 -5.260 11.682 1.00 89.94 91 ALA A N 1
ATOM 731 C CA . ALA A 1 91 ? 4.391 -5.753 10.310 1.00 89.94 91 ALA A CA 1
ATOM 732 C C . ALA A 1 91 ? 5.747 -5.407 9.679 1.00 89.94 91 ALA A C 1
ATOM 734 O O . ALA A 1 91 ? 6.434 -6.294 9.187 1.00 89.94 91 ALA A O 1
ATOM 735 N N . VAL A 1 92 ? 6.189 -4.151 9.800 1.00 90.56 92 VAL A N 1
ATOM 736 C CA . VAL A 1 92 ? 7.492 -3.728 9.265 1.00 90.56 92 VAL A CA 1
ATOM 737 C C . VAL A 1 92 ? 8.653 -4.460 9.945 1.00 90.56 92 VAL A C 1
ATOM 739 O O . VAL A 1 92 ? 9.609 -4.833 9.275 1.00 90.56 92 VAL A O 1
ATOM 742 N N . LEU A 1 93 ? 8.571 -4.722 11.253 1.00 89.50 93 LEU A N 1
ATOM 743 C CA . LEU A 1 93 ? 9.599 -5.483 11.977 1.00 89.50 93 LEU A CA 1
ATOM 744 C C . LEU A 1 93 ? 9.654 -6.970 11.605 1.00 89.50 93 LEU A C 1
ATOM 746 O O . LEU A 1 93 ? 10.679 -7.605 11.834 1.00 89.50 93 LEU A O 1
ATOM 750 N N . ARG A 1 94 ? 8.577 -7.545 11.055 1.00 88.56 94 ARG A N 1
ATOM 751 C CA . ARG A 1 94 ? 8.620 -8.910 10.503 1.00 88.56 94 ARG A CA 1
ATOM 752 C C . ARG A 1 94 ? 9.393 -8.953 9.190 1.00 88.56 94 ARG A C 1
ATOM 754 O O . ARG A 1 94 ? 10.104 -9.923 8.953 1.00 88.56 94 ARG A O 1
ATOM 761 N N . ASP A 1 95 ? 9.268 -7.904 8.384 1.00 88.19 95 ASP A N 1
ATOM 762 C CA . ASP A 1 95 ? 9.908 -7.815 7.071 1.00 88.19 95 ASP A CA 1
ATOM 763 C C . ASP A 1 95 ? 11.355 -7.295 7.154 1.00 88.19 95 ASP A C 1
ATOM 765 O O . ASP A 1 95 ? 12.162 -7.571 6.269 1.00 88.19 95 ASP A O 1
ATOM 769 N N . GLN A 1 96 ? 11.695 -6.547 8.211 1.00 88.19 96 GLN A N 1
ATOM 770 C CA . GLN A 1 96 ? 13.004 -5.919 8.412 1.00 88.19 96 GLN A CA 1
ATOM 771 C C . GLN A 1 96 ? 13.622 -6.352 9.755 1.00 88.19 96 GLN A C 1
ATOM 773 O O . GLN A 1 96 ? 13.158 -5.907 10.809 1.00 88.19 96 GLN A O 1
ATOM 778 N N . PRO A 1 97 ? 14.698 -7.164 9.762 1.00 78.31 97 PRO A N 1
ATOM 779 C CA . PRO A 1 97 ? 15.313 -7.654 10.998 1.00 78.31 97 PRO A CA 1
ATOM 780 C C . PRO A 1 97 ? 16.070 -6.563 11.777 1.00 78.31 97 PRO A C 1
ATOM 782 O O . PRO A 1 97 ? 16.334 -6.718 12.969 1.00 78.31 97 PRO A O 1
ATOM 785 N N . SER A 1 98 ? 16.424 -5.447 11.130 1.00 90.12 98 SER A N 1
ATOM 786 C CA . SER A 1 98 ? 17.129 -4.325 11.752 1.00 90.12 98 SER A CA 1
ATOM 787 C C . SER A 1 98 ? 16.176 -3.198 12.146 1.00 90.12 98 SER A C 1
ATOM 789 O O . SER A 1 98 ? 15.457 -2.642 11.317 1.00 90.12 98 SER A O 1
ATOM 791 N N . LEU A 1 99 ? 16.254 -2.752 13.405 1.00 87.62 99 LEU A N 1
ATOM 792 C CA . LEU A 1 99 ? 15.504 -1.585 13.892 1.00 87.62 99 LEU A CA 1
ATOM 793 C C . LEU A 1 99 ? 15.849 -0.293 13.136 1.00 87.62 99 LEU A C 1
ATOM 795 O O . LEU A 1 99 ? 15.014 0.606 13.022 1.00 87.62 99 LEU A O 1
ATOM 799 N N . ARG A 1 100 ? 17.075 -0.186 12.611 1.00 90.06 100 ARG A N 1
ATOM 800 C CA . ARG A 1 100 ? 17.495 0.966 11.806 1.00 90.06 100 ARG A CA 1
ATOM 801 C C . ARG A 1 100 ? 16.768 0.978 10.462 1.00 90.06 100 ARG A C 1
ATOM 803 O O . ARG A 1 100 ? 16.233 2.017 10.082 1.00 90.06 100 ARG A O 1
ATOM 810 N N . GLU A 1 101 ? 16.694 -0.170 9.798 1.00 91.00 101 GLU A N 1
ATOM 811 C CA . GLU A 1 101 ? 15.983 -0.341 8.523 1.00 91.00 101 GLU A CA 1
ATOM 812 C C . GLU A 1 101 ? 14.474 -0.180 8.708 1.00 91.00 101 GLU A C 1
ATOM 814 O O . GLU A 1 101 ? 13.841 0.560 7.959 1.00 91.00 101 GLU A O 1
ATOM 819 N N . ALA A 1 102 ? 13.914 -0.746 9.780 1.00 90.69 102 ALA A N 1
ATOM 820 C CA . ALA A 1 102 ? 12.513 -0.559 10.137 1.00 90.69 102 ALA A CA 1
ATOM 821 C C . ALA A 1 102 ? 12.169 0.918 10.396 1.00 90.69 102 ALA A C 1
ATOM 823 O O . ALA A 1 102 ? 11.138 1.398 9.931 1.00 90.69 102 ALA A O 1
ATOM 824 N N . SER A 1 103 ? 13.035 1.674 11.088 1.00 92.69 103 SER A N 1
ATOM 825 C CA . SER A 1 103 ? 12.805 3.110 11.318 1.00 92.69 103 SER A CA 1
ATOM 826 C C . SER A 1 103 ? 12.810 3.924 10.019 1.00 92.69 103 SER A C 1
ATOM 828 O O . SER A 1 103 ? 11.966 4.804 9.848 1.00 92.69 103 SER A O 1
ATOM 830 N N . ALA A 1 104 ? 13.691 3.574 9.075 1.00 91.88 104 ALA A N 1
ATOM 831 C CA . ALA A 1 104 ? 13.738 4.189 7.754 1.00 91.88 104 ALA A CA 1
ATOM 832 C C . ALA A 1 104 ? 12.494 3.845 6.918 1.00 91.88 104 ALA A C 1
ATOM 834 O O . ALA A 1 104 ? 11.889 4.744 6.339 1.00 91.88 104 ALA A O 1
ATOM 835 N N . ALA A 1 105 ? 12.065 2.579 6.919 1.00 89.75 105 ALA A N 1
ATOM 836 C CA . ALA A 1 105 ? 10.858 2.123 6.225 1.00 89.75 105 ALA A CA 1
ATOM 837 C C . ALA A 1 105 ? 9.575 2.773 6.776 1.00 89.75 105 ALA A C 1
ATOM 839 O O . ALA A 1 105 ? 8.664 3.090 6.018 1.00 89.75 105 ALA A O 1
ATOM 840 N N . LEU A 1 106 ? 9.525 3.025 8.087 1.00 89.50 106 LEU A N 1
ATOM 841 C CA . LEU A 1 106 ? 8.427 3.730 8.757 1.00 89.50 106 LEU A CA 1
ATOM 842 C C . LEU A 1 106 ? 8.495 5.260 8.607 1.00 89.50 106 LEU A C 1
ATOM 844 O O . LEU A 1 106 ? 7.570 5.950 9.034 1.00 89.50 106 LEU A O 1
ATOM 848 N N . GLY A 1 107 ? 9.586 5.812 8.064 1.00 92.25 107 GLY A N 1
ATOM 849 C CA . GLY A 1 107 ? 9.782 7.259 7.935 1.00 92.25 107 GLY A CA 1
ATOM 850 C C . GLY A 1 107 ? 9.867 8.000 9.276 1.00 92.25 107 GLY A C 1
ATOM 851 O O . GLY A 1 107 ? 9.509 9.175 9.357 1.00 92.25 107 GLY A O 1
ATOM 852 N N . ILE A 1 108 ? 10.314 7.331 10.344 1.00 91.94 108 ILE A N 1
ATOM 853 C CA . ILE A 1 108 ? 10.440 7.916 11.688 1.00 91.94 108 ILE A CA 1
ATOM 854 C C . ILE A 1 108 ? 11.874 7.828 12.199 1.00 91.94 108 ILE A C 1
ATOM 856 O O . ILE A 1 108 ? 12.663 6.986 11.780 1.00 91.94 108 ILE A O 1
ATOM 860 N N . SER A 1 109 ? 12.224 8.680 13.165 1.00 94.25 109 SER A N 1
ATOM 861 C CA . SER A 1 109 ? 13.531 8.570 13.809 1.00 94.25 109 SER A CA 1
ATOM 862 C C . SER A 1 109 ? 13.655 7.263 14.598 1.00 94.25 109 SER A C 1
ATOM 864 O O . SER A 1 109 ? 12.692 6.782 15.204 1.00 94.25 109 SER A O 1
ATOM 866 N N . TYR A 1 110 ? 14.877 6.737 14.676 1.00 91.88 110 TYR A N 1
ATOM 867 C CA . TYR A 1 110 ? 15.201 5.560 15.484 1.00 91.88 110 TYR A CA 1
ATOM 868 C C . TYR A 1 110 ? 14.743 5.707 16.948 1.00 91.88 110 TYR A C 1
ATOM 870 O O . TYR A 1 110 ? 14.130 4.809 17.519 1.00 91.88 110 TYR A O 1
ATOM 878 N N . SER A 1 111 ? 14.953 6.886 17.545 1.00 92.44 111 SER A N 1
ATOM 879 C CA . SER A 1 111 ? 14.517 7.192 18.915 1.00 92.44 111 SER A CA 1
ATOM 880 C C . SER A 1 111 ? 12.993 7.278 19.077 1.00 92.44 111 SER A C 1
ATOM 882 O O . SER A 1 111 ? 12.471 7.054 20.170 1.00 92.44 111 SER A O 1
ATOM 884 N N . SER A 1 112 ? 12.258 7.620 18.015 1.00 91.44 112 SER A N 1
ATOM 885 C CA . SER A 1 112 ? 10.792 7.585 17.996 1.00 91.44 112 SER A CA 1
ATOM 886 C C . SER A 1 112 ? 10.290 6.145 17.952 1.00 91.44 112 SER A C 1
ATOM 888 O O . SER A 1 112 ? 9.440 5.782 18.762 1.00 91.44 112 SER A O 1
ATOM 890 N N . LEU A 1 113 ? 10.866 5.312 17.078 1.00 90.88 113 LEU A N 1
ATOM 891 C CA . LEU A 1 113 ? 10.546 3.885 17.004 1.00 90.88 113 LEU A CA 1
ATOM 892 C C . LEU A 1 113 ? 10.794 3.195 18.350 1.00 90.88 113 LEU A C 1
ATOM 894 O O . LEU A 1 113 ? 9.902 2.536 18.877 1.00 90.88 113 LEU A O 1
ATOM 898 N N . TRP A 1 114 ? 11.961 3.428 18.954 1.00 88.44 114 TRP A N 1
ATOM 899 C CA . TRP A 1 114 ? 12.320 2.842 20.246 1.00 88.44 114 TRP A CA 1
ATOM 900 C C . TRP A 1 114 ? 11.337 3.211 21.365 1.00 88.44 114 TRP A C 1
ATOM 902 O O . TRP A 1 114 ? 10.944 2.360 22.157 1.00 88.44 114 TRP A O 1
ATOM 912 N N . ARG A 1 115 ? 10.881 4.471 21.415 1.00 89.56 115 ARG A N 1
ATOM 913 C CA . ARG A 1 115 ? 9.878 4.918 22.399 1.00 89.56 115 ARG A CA 1
ATOM 914 C C . ARG A 1 115 ? 8.507 4.278 22.204 1.00 89.56 115 ARG A C 1
ATOM 916 O O . ARG A 1 115 ? 7.792 4.131 23.181 1.00 89.56 115 ARG A O 1
ATOM 923 N N . ARG A 1 116 ? 8.135 3.939 20.968 1.00 85.75 116 ARG A N 1
ATOM 924 C CA . ARG A 1 116 ? 6.839 3.318 20.642 1.00 85.75 116 ARG A CA 1
ATOM 925 C C . ARG A 1 116 ? 6.822 1.804 20.870 1.00 85.75 116 ARG A C 1
ATOM 927 O O . ARG A 1 116 ? 5.743 1.220 20.893 1.00 85.75 116 ARG A O 1
ATOM 934 N N . LEU A 1 117 ? 7.998 1.188 21.008 1.00 83.88 117 LEU A N 1
ATOM 935 C CA . LEU A 1 117 ? 8.162 -0.231 21.336 1.00 83.88 117 LEU A CA 1
ATOM 936 C C . LEU A 1 117 ? 8.172 -0.513 22.846 1.00 83.88 117 LEU A C 1
ATOM 938 O O . LEU A 1 117 ? 7.959 -1.660 23.230 1.00 83.88 117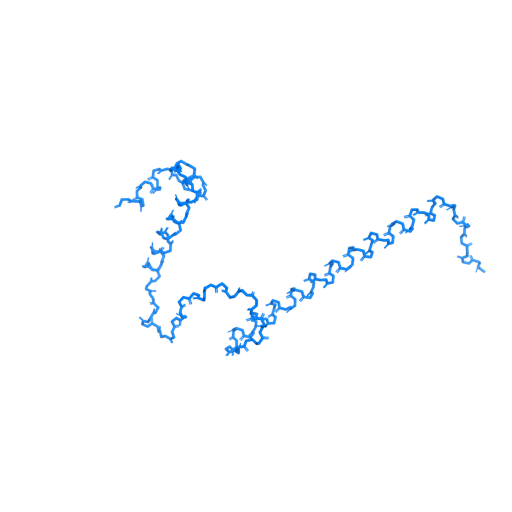 LEU A O 1
ATOM 942 N N . LYS A 1 118 ? 8.430 0.502 23.678 1.00 74.06 118 LYS A N 1
ATOM 943 C CA . LYS A 1 118 ? 8.389 0.411 25.143 1.00 74.06 118 LYS A CA 1
ATOM 944 C C . LYS A 1 118 ? 6.970 0.626 25.665 1.00 74.06 118 LYS A C 1
ATOM 946 O O . LYS A 1 118 ? 6.625 -0.047 26.657 1.00 74.06 118 LYS A O 1
#

Sequence (118 aa):
MSWMGPTPSLVEMERWVLLVAELKACRYHRHQHDQAATALRRARMALFQGKELDVPTHGRAPSGPPLPTRIEEVESLRDARTRFERAHIQAVLRDQPSLREASAALGISYSSLWRRLK

pLDDT: mean 78.02, std 13.44, range [44.41, 94.25]

Secondary structure (DSSP, 8-state):
----PSPPPHHHHHHHHHHHHHHHHHHHHHHHHHHHHHHHHHHHHHHHTTPPP----SS---PPSPPP-SGGGS--HHHHHHHHHHHHHHHHHHH-S-HHHHHHHTTS-HHHHHHHH-

Radius of gyration: 27.16 Å; chains: 1; bounding box: 43×33×83 Å

Foldseek 3Di:
DDPDDPDDDPVVVVVVVVVVVVVVVVVVVVVVVVVVVVVVVVVVVCVVVVHDDPDPDPDPDPPPDDDDPDPVPDDDPVVVVLVVVVVLLVVLCVVDVDLVVSCVVVVHDSVVSVVSVD